Protein AF-A0A2V7VAS7-F1 (afdb_monomer_lite)

pLDDT: mean 87.84, std 12.71, range [47.12, 97.5]

Sequence (181 aa):
AVPYATGVLYETREDINCNPGDSTLPNCADGAKGFGVRIADAMLTGAIEGPSPFSGPVTLDASSILNQRSWMGPAHGKLTLEDGVRATFSGHLNLSPAILANQPLAPISGTWRGTRGTLQAGGEFEGVFLIPFQLQGHPELGWFYLELADGQPTGGVTPLLPSEFSASGLPLVKLVVTFFN

Radius of gyration: 17.06 Å; chains: 1; bounding box: 41×33×53 Å

Structure (mmCIF, N/CA/C/O backbone):
data_AF-A0A2V7VAS7-F1
#
_entry.id   AF-A0A2V7VAS7-F1
#
loop_
_atom_site.group_PDB
_atom_site.id
_atom_site.type_symbol
_atom_site.label_atom_id
_atom_site.label_alt_id
_atom_site.label_comp_id
_atom_site.label_asym_id
_atom_site.label_entity_id
_atom_site.label_seq_id
_atom_site.pdbx_PDB_ins_code
_atom_site.Cartn_x
_atom_site.Cartn_y
_atom_site.Cartn_z
_atom_site.occupancy
_atom_site.B_iso_or_equiv
_atom_site.auth_seq_id
_atom_site.auth_comp_id
_atom_site.auth_asym_id
_atom_site.auth_atom_id
_atom_site.pdbx_PDB_model_num
ATOM 1 N N . ALA A 1 1 ? -0.367 16.077 12.981 1.00 76.94 1 ALA A N 1
ATOM 2 C CA . ALA A 1 1 ? -1.263 15.104 13.634 1.00 76.94 1 ALA A CA 1
ATOM 3 C C . ALA A 1 1 ? -0.436 14.177 14.534 1.00 76.94 1 ALA A C 1
ATOM 5 O O . ALA A 1 1 ? 0.782 14.159 14.376 1.00 76.94 1 ALA A O 1
ATOM 6 N N . VAL A 1 2 ? -1.037 13.474 15.503 1.00 87.75 2 VAL A N 1
ATOM 7 C CA . VAL A 1 2 ? -0.304 12.546 16.397 1.00 87.75 2 VAL A CA 1
ATOM 8 C C . VAL A 1 2 ? -0.411 11.123 15.832 1.00 87.75 2 VAL A C 1
ATOM 10 O O . VAL A 1 2 ? -1.536 10.702 15.552 1.00 87.75 2 VAL A O 1
ATOM 13 N N . PRO A 1 3 ? 0.703 10.382 15.643 1.00 92.50 3 PRO A N 1
ATOM 14 C CA . PRO A 1 3 ? 0.644 8.999 15.173 1.00 92.50 3 PRO A CA 1
ATOM 15 C C . PRO A 1 3 ? -0.214 8.132 16.100 1.00 92.50 3 PRO A C 1
ATOM 17 O O . PRO A 1 3 ? -0.013 8.118 17.315 1.00 92.50 3 PRO A O 1
ATOM 20 N N . TYR A 1 4 ? -1.177 7.423 15.519 1.00 94.25 4 TY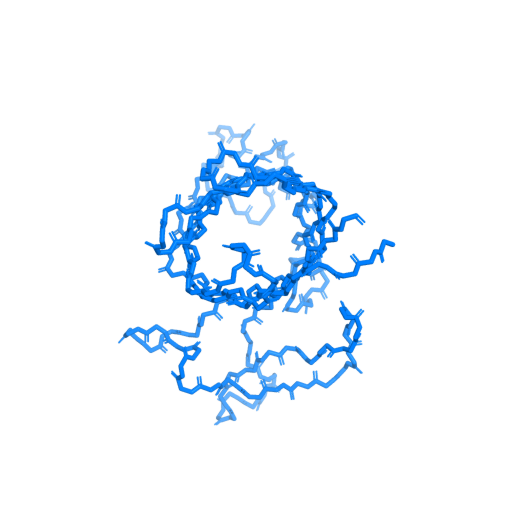R A N 1
ATOM 21 C CA . TYR A 1 4 ? -2.076 6.502 16.209 1.00 94.25 4 TYR A CA 1
ATOM 22 C C . TYR A 1 4 ? -1.649 5.047 16.017 1.00 94.25 4 TYR A C 1
ATOM 24 O O . TYR A 1 4 ? -1.595 4.295 16.985 1.00 94.25 4 TYR A O 1
ATOM 32 N N . ALA A 1 5 ? -1.343 4.655 14.781 1.00 95.31 5 ALA A N 1
ATOM 33 C CA . ALA A 1 5 ? -0.900 3.308 14.445 1.00 95.31 5 ALA A CA 1
ATOM 34 C C . ALA A 1 5 ? -0.065 3.326 13.163 1.00 95.31 5 ALA A C 1
ATOM 36 O O . ALA A 1 5 ? -0.230 4.218 12.330 1.00 95.31 5 ALA A O 1
ATOM 37 N N . THR A 1 6 ? 0.786 2.329 12.973 1.00 95.94 6 THR A N 1
ATOM 38 C CA . THR A 1 6 ? 1.530 2.106 11.729 1.00 95.94 6 THR A CA 1
ATOM 39 C C . THR A 1 6 ? 1.181 0.741 11.159 1.00 95.94 6 THR A C 1
ATOM 41 O O . THR A 1 6 ? 0.790 -0.164 11.886 1.00 95.94 6 THR A O 1
ATOM 44 N N . GLY A 1 7 ? 1.272 0.580 9.847 1.00 96.12 7 GLY A N 1
ATOM 45 C CA . GLY A 1 7 ? 0.984 -0.673 9.171 1.00 96.12 7 GLY A CA 1
ATOM 46 C C . GLY A 1 7 ? 2.021 -0.980 8.111 1.00 96.12 7 GLY A C 1
ATOM 47 O O . GLY A 1 7 ? 2.471 -0.086 7.392 1.00 96.12 7 GLY A O 1
ATOM 48 N N . VAL A 1 8 ? 2.359 -2.261 8.000 1.00 97.06 8 VAL A N 1
ATOM 49 C CA . VAL A 1 8 ? 3.115 -2.805 6.874 1.00 97.06 8 VAL A CA 1
ATOM 50 C C . VAL A 1 8 ? 2.266 -3.891 6.240 1.00 97.06 8 VAL A C 1
ATOM 52 O O . VAL A 1 8 ? 1.925 -4.879 6.892 1.00 97.06 8 VAL A O 1
ATOM 55 N N . LEU A 1 9 ? 1.897 -3.683 4.980 1.00 97.19 9 LEU A N 1
ATOM 56 C CA . LEU A 1 9 ? 1.054 -4.587 4.211 1.00 97.19 9 LEU A CA 1
ATOM 57 C C . LEU A 1 9 ? 1.714 -4.909 2.875 1.00 97.19 9 LEU A C 1
ATOM 59 O O . LEU A 1 9 ? 2.406 -4.073 2.305 1.00 97.19 9 LEU A O 1
ATOM 63 N N . TYR A 1 10 ? 1.463 -6.104 2.360 1.00 97.50 10 TYR A N 1
ATOM 64 C CA . TYR A 1 10 ? 1.960 -6.561 1.071 1.00 97.50 10 TYR A CA 1
ATOM 65 C C . TYR A 1 10 ? 0.798 -6.827 0.137 1.00 97.50 10 TYR A C 1
ATOM 67 O O . TYR A 1 10 ? -0.180 -7.462 0.535 1.00 97.50 10 TYR A O 1
ATOM 75 N N . GLU A 1 11 ? 0.907 -6.355 -1.095 1.00 94.81 11 GLU A N 1
ATOM 76 C CA . GLU A 1 11 ? -0.050 -6.658 -2.149 1.00 94.81 11 GLU A CA 1
ATOM 77 C C . GLU A 1 11 ? 0.055 -8.132 -2.540 1.00 94.81 11 GLU A C 1
ATOM 79 O O . GLU A 1 11 ? 1.106 -8.605 -2.956 1.00 94.81 11 GLU A O 1
ATOM 84 N N . THR A 1 12 ? -1.037 -8.872 -2.370 1.00 91.81 12 THR A N 1
ATOM 85 C CA . THR A 1 12 ? -1.103 -10.323 -2.627 1.00 91.81 12 THR A CA 1
ATOM 86 C C . THR A 1 12 ? -1.913 -10.669 -3.868 1.00 91.81 12 THR A C 1
ATOM 88 O O . THR A 1 12 ? -1.801 -11.776 -4.397 1.00 91.81 12 THR A O 1
ATOM 91 N N . ARG A 1 13 ? -2.729 -9.723 -4.333 1.00 89.25 13 ARG A N 1
ATOM 92 C CA . ARG A 1 13 ? -3.513 -9.806 -5.559 1.00 89.25 13 ARG A CA 1
ATOM 93 C C . ARG A 1 13 ? -3.771 -8.398 -6.066 1.00 89.25 13 ARG A C 1
ATOM 95 O O . ARG A 1 13 ? -4.144 -7.535 -5.275 1.00 89.25 13 ARG A O 1
ATOM 102 N N . GLU A 1 14 ? -3.677 -8.232 -7.375 1.00 85.62 14 GLU A N 1
ATOM 103 C CA . GLU A 1 14 ? -4.095 -7.033 -8.087 1.00 85.62 14 GLU A CA 1
ATOM 104 C C . GLU A 1 14 ? -4.840 -7.446 -9.357 1.00 85.62 14 GLU A C 1
ATOM 106 O O . GLU A 1 14 ? -4.381 -8.307 -10.108 1.00 85.62 14 GLU A O 1
ATOM 111 N N . ASP A 1 15 ? -5.994 -6.828 -9.583 1.00 84.69 15 ASP A N 1
ATOM 112 C CA . ASP A 1 15 ? -6.747 -6.915 -10.824 1.00 84.69 15 ASP A CA 1
ATOM 113 C C . ASP A 1 15 ? -6.849 -5.513 -11.430 1.00 84.69 15 ASP A C 1
ATOM 115 O O . ASP A 1 15 ? -7.446 -4.603 -10.850 1.00 84.69 15 ASP A O 1
ATOM 119 N N . ILE A 1 16 ? -6.274 -5.333 -12.621 1.00 80.88 16 ILE A N 1
ATOM 120 C CA . ILE A 1 16 ? -6.296 -4.053 -13.332 1.00 80.88 16 ILE A CA 1
ATOM 121 C C . ILE A 1 16 ? -7.310 -4.11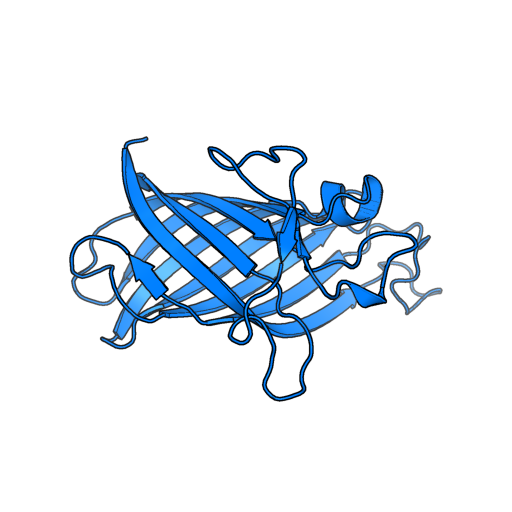5 -14.467 1.00 80.88 16 ILE A C 1
ATOM 123 O O . ILE A 1 16 ? -7.138 -4.833 -15.454 1.00 80.88 16 ILE A O 1
ATOM 127 N N . ASN A 1 17 ? -8.328 -3.269 -14.366 1.00 77.62 17 ASN A N 1
ATOM 128 C CA . ASN A 1 17 ? -9.275 -2.994 -15.429 1.00 77.62 17 ASN A CA 1
ATOM 129 C C . ASN A 1 17 ? -8.939 -1.679 -16.128 1.00 77.62 17 ASN A C 1
ATOM 131 O O . ASN A 1 17 ? -8.729 -0.625 -15.524 1.00 77.62 17 ASN A O 1
ATOM 135 N N . CYS A 1 18 ? -8.916 -1.744 -17.449 1.00 71.25 18 CYS A N 1
ATOM 136 C CA . CYS A 1 18 ? -8.390 -0.697 -18.298 1.00 71.25 18 CYS A CA 1
ATOM 137 C C . CYS A 1 18 ? -9.489 -0.121 -19.183 1.00 71.25 18 CYS A C 1
ATOM 139 O O . CYS A 1 18 ? -10.014 -0.817 -20.044 1.00 71.25 18 CYS A O 1
ATOM 141 N N . ASN A 1 19 ? -9.811 1.161 -18.995 1.00 72.50 19 ASN A N 1
ATOM 142 C CA . ASN A 1 19 ? -10.788 1.872 -19.814 1.00 72.50 19 ASN A CA 1
ATOM 143 C C . ASN A 1 19 ? -10.067 2.983 -20.590 1.00 72.50 19 ASN A C 1
ATOM 145 O O . ASN A 1 19 ? -9.919 4.089 -20.068 1.00 72.50 19 ASN A O 1
ATOM 149 N N . PRO A 1 20 ? -9.585 2.714 -21.817 1.00 58.25 20 PRO A N 1
ATOM 150 C CA . PRO A 1 20 ? -8.698 3.620 -22.556 1.00 58.25 20 PRO A CA 1
ATOM 151 C C . PRO A 1 20 ? -9.360 4.941 -22.983 1.00 58.25 20 PRO A C 1
ATOM 153 O O . PRO A 1 20 ? -8.667 5.878 -23.369 1.00 58.25 20 PRO A O 1
ATOM 156 N N . GLY A 1 21 ? -10.694 5.044 -22.923 1.00 54.31 21 GLY A N 1
ATOM 157 C CA . GLY A 1 21 ? -11.435 6.245 -23.339 1.00 54.31 21 GLY A CA 1
ATOM 158 C C . GLY A 1 21 ? -11.359 6.542 -24.844 1.00 54.31 21 GLY A C 1
ATOM 159 O O . GLY A 1 21 ? -11.936 7.526 -25.297 1.00 54.31 21 GLY A O 1
ATOM 160 N N . ASP A 1 22 ? -10.678 5.687 -25.609 1.00 55.50 22 ASP A N 1
ATOM 161 C CA . ASP A 1 22 ? -10.548 5.709 -27.060 1.00 55.50 22 ASP A CA 1
ATOM 162 C C . ASP A 1 22 ? -10.901 4.314 -27.592 1.00 55.50 22 ASP A C 1
ATOM 164 O O . ASP A 1 22 ? -10.250 3.319 -27.270 1.00 55.50 22 ASP A O 1
ATOM 168 N N . SER A 1 23 ? -11.962 4.231 -28.396 1.00 53.88 23 SER A N 1
ATOM 169 C CA . SER A 1 23 ? -12.469 2.973 -28.957 1.00 53.88 23 SER A CA 1
ATOM 170 C C . SER A 1 23 ? -11.534 2.333 -29.986 1.00 53.88 23 SER A C 1
ATOM 172 O O . SER A 1 23 ? -11.795 1.215 -30.424 1.00 53.88 23 SER A O 1
ATOM 174 N N . THR A 1 24 ? -10.483 3.035 -30.417 1.00 54.84 24 THR A N 1
ATOM 175 C CA . THR A 1 24 ? -9.552 2.559 -31.451 1.00 54.84 24 THR A CA 1
ATOM 176 C C . THR A 1 24 ? -8.304 1.878 -30.887 1.00 54.84 24 THR A C 1
ATOM 178 O O . THR A 1 24 ? -7.643 1.130 -31.607 1.00 54.84 24 THR A O 1
ATOM 181 N N . LEU A 1 25 ? -8.009 2.072 -29.596 1.00 53.75 25 LEU A N 1
ATOM 182 C CA . LEU A 1 25 ? -6.883 1.457 -28.890 1.00 53.75 25 LEU A CA 1
ATOM 183 C C . LEU A 1 25 ? -7.390 0.812 -27.588 1.00 53.75 25 LEU A C 1
ATOM 185 O O . LEU A 1 25 ? -7.366 1.447 -26.537 1.00 53.75 25 LEU A O 1
ATOM 189 N N . PRO A 1 26 ? -7.862 -0.449 -27.638 1.00 48.12 26 PRO A N 1
ATOM 190 C CA . PRO A 1 26 ? -8.499 -1.119 -26.499 1.00 48.12 26 PRO A CA 1
ATOM 191 C C . PRO A 1 26 ? -7.521 -1.488 -25.373 1.00 48.12 26 PRO A C 1
ATOM 193 O O . PRO A 1 26 ? -7.944 -1.806 -24.265 1.00 48.12 26 PRO A O 1
ATOM 196 N N . ASN A 1 27 ? -6.217 -1.423 -25.638 1.00 52.81 27 ASN A N 1
ATOM 197 C CA . ASN A 1 27 ? -5.186 -1.698 -24.650 1.00 52.81 27 ASN A CA 1
ATOM 198 C C . ASN A 1 27 ? -4.732 -0.370 -24.042 1.00 52.81 27 ASN A C 1
ATOM 200 O O . ASN A 1 27 ? -4.509 0.589 -24.780 1.00 52.81 27 ASN A O 1
ATOM 204 N N . CYS A 1 28 ? -4.526 -0.323 -22.722 1.00 53.28 28 CYS A N 1
ATOM 205 C CA . CYS A 1 28 ? -3.849 0.782 -22.032 1.00 53.28 28 CYS A CA 1
ATOM 206 C C . CYS A 1 28 ? -2.357 0.868 -22.410 1.00 53.28 28 CYS A C 1
ATOM 208 O O . CYS A 1 28 ? -1.490 0.871 -21.535 1.00 53.28 28 CYS A O 1
ATOM 210 N N . ALA A 1 29 ? -2.050 0.869 -23.703 1.00 51.88 29 ALA A N 1
ATOM 211 C CA . ALA A 1 29 ? -0.715 1.079 -24.212 1.00 51.88 29 ALA A CA 1
ATOM 212 C C . ALA A 1 29 ? -0.253 2.484 -23.819 1.00 51.88 29 ALA A C 1
ATOM 214 O O . ALA A 1 29 ? -1.025 3.449 -23.899 1.00 51.88 29 ALA A O 1
ATOM 215 N N . ASP A 1 30 ? 1.010 2.584 -23.413 1.00 47.44 30 ASP A N 1
ATOM 216 C CA . ASP A 1 30 ? 1.674 3.857 -23.167 1.00 47.44 30 ASP A CA 1
ATOM 217 C C . ASP A 1 30 ? 1.550 4.722 -24.431 1.00 47.44 30 ASP A C 1
ATOM 219 O O . ASP A 1 30 ? 2.122 4.414 -25.476 1.00 47.44 30 ASP A O 1
ATOM 223 N N . GLY A 1 31 ? 0.722 5.770 -24.367 1.00 47.12 31 GLY A N 1
ATOM 224 C CA . GLY A 1 31 ? 0.450 6.659 -25.503 1.00 47.12 31 GLY A CA 1
ATOM 225 C C . GLY A 1 31 ? -1.011 6.786 -25.945 1.00 47.12 31 GLY A C 1
ATOM 226 O O . GLY A 1 31 ? -1.272 7.538 -26.888 1.00 47.12 31 GLY A O 1
ATOM 227 N N . ALA A 1 32 ? -1.973 6.129 -25.284 1.00 48.12 32 ALA A N 1
ATOM 228 C CA . ALA A 1 32 ? -3.394 6.417 -25.498 1.00 48.12 32 ALA A CA 1
ATOM 229 C C . ALA A 1 32 ? -3.684 7.905 -25.201 1.00 48.12 32 ALA A C 1
ATOM 231 O O . ALA A 1 32 ? -3.467 8.395 -24.095 1.00 48.12 32 ALA A O 1
ATOM 232 N N . LYS A 1 33 ? -4.145 8.656 -26.210 1.00 49.09 33 LYS A N 1
ATOM 233 C CA . LYS A 1 33 ? -4.348 10.119 -26.131 1.00 49.09 33 LYS A CA 1
ATOM 234 C C . LYS A 1 33 ? -5.668 10.531 -25.455 1.00 49.09 33 LYS A C 1
ATOM 236 O O . LYS A 1 33 ? -5.986 11.719 -25.426 1.00 49.09 33 LYS A O 1
ATOM 241 N N . GLY A 1 34 ? -6.444 9.569 -24.954 1.00 53.62 34 GLY A N 1
ATOM 242 C CA . GLY A 1 34 ? -7.746 9.787 -24.321 1.00 53.62 34 GLY A CA 1
ATOM 243 C C . GLY A 1 34 ? -7.665 10.103 -22.823 1.00 53.62 34 GLY A C 1
ATOM 244 O O . GLY A 1 34 ? -6.639 9.909 -22.176 1.00 53.62 34 GLY A O 1
ATOM 245 N N . PHE A 1 35 ? -8.786 10.546 -22.243 1.00 56.78 35 PHE A N 1
ATOM 246 C CA . PHE A 1 35 ? -8.987 10.647 -20.786 1.00 56.78 35 PHE A CA 1
ATOM 247 C C . PHE A 1 35 ? -9.232 9.261 -20.163 1.00 56.78 35 PHE A C 1
ATOM 249 O O . PHE A 1 35 ? -10.196 9.061 -19.426 1.00 56.78 35 PHE A O 1
ATOM 256 N N . GLY A 1 36 ? -8.402 8.282 -20.519 1.00 63.88 36 GLY A N 1
ATOM 257 C CA . GLY A 1 36 ? -8.548 6.919 -20.040 1.00 63.88 36 GLY A CA 1
ATOM 258 C C . GLY A 1 36 ? -8.388 6.838 -18.524 1.00 63.88 36 GLY A C 1
ATOM 259 O O . GLY A 1 36 ? -7.649 7.616 -17.908 1.00 63.88 36 GLY A O 1
ATOM 260 N N . VAL A 1 37 ? -9.076 5.871 -17.926 1.00 68.69 37 VAL A N 1
ATOM 261 C CA . VAL A 1 37 ? -8.941 5.534 -16.508 1.00 68.69 37 VAL A CA 1
ATOM 262 C C . VAL A 1 37 ? -8.412 4.116 -16.358 1.00 68.69 37 VAL A C 1
ATOM 264 O O . VAL A 1 37 ? -8.725 3.227 -17.154 1.00 68.69 37 VAL A O 1
ATOM 267 N N . ARG A 1 38 ? -7.573 3.909 -15.349 1.00 75.81 38 ARG A N 1
ATOM 268 C CA . ARG A 1 38 ? -7.177 2.581 -14.876 1.00 75.81 38 ARG A CA 1
ATOM 269 C C . ARG A 1 38 ? -7.842 2.348 -13.535 1.00 75.81 38 ARG A C 1
ATOM 271 O O . ARG A 1 38 ? -7.704 3.178 -12.646 1.00 75.81 38 ARG A O 1
ATOM 278 N N . ILE A 1 39 ? -8.586 1.260 -13.425 1.00 80.50 39 ILE A N 1
ATOM 279 C CA . ILE A 1 39 ? -9.204 0.829 -12.179 1.00 80.50 39 ILE A CA 1
ATOM 280 C C . ILE A 1 39 ? -8.367 -0.337 -11.673 1.00 80.50 39 ILE A C 1
ATOM 282 O O . ILE A 1 39 ? -8.249 -1.330 -12.384 1.00 80.50 39 I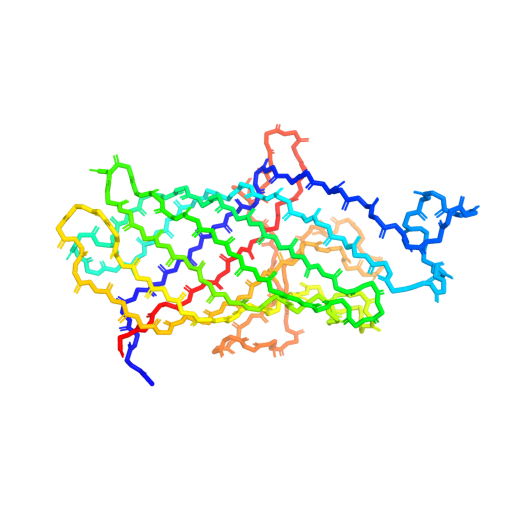LE A O 1
ATOM 286 N N . ALA A 1 40 ? -7.757 -0.193 -10.505 1.00 84.44 40 ALA A N 1
ATOM 287 C CA . ALA A 1 40 ? -6.972 -1.253 -9.885 1.00 84.44 40 ALA A CA 1
ATOM 288 C C . ALA A 1 40 ? -7.659 -1.679 -8.593 1.00 84.44 40 ALA A C 1
ATOM 290 O O . ALA A 1 40 ? -7.831 -0.852 -7.696 1.00 84.44 40 ALA A O 1
ATOM 291 N N . ASP A 1 41 ? -8.051 -2.947 -8.527 1.00 88.12 41 ASP A N 1
ATOM 292 C CA . ASP A 1 41 ? -8.560 -3.596 -7.327 1.00 88.12 41 ASP A CA 1
ATOM 293 C C . ASP A 1 41 ? -7.432 -4.435 -6.726 1.00 88.12 41 ASP A C 1
ATOM 295 O O . ASP A 1 41 ? -6.895 -5.319 -7.388 1.00 88.12 41 ASP A O 1
ATOM 299 N N . ALA A 1 42 ? -7.064 -4.165 -5.477 1.00 92.31 42 ALA A N 1
ATOM 300 C CA . ALA A 1 42 ? -5.942 -4.808 -4.810 1.00 92.31 42 ALA A CA 1
ATOM 301 C C . ALA A 1 42 ? -6.358 -5.409 -3.467 1.00 92.31 42 ALA A C 1
ATOM 303 O O . ALA A 1 42 ? -7.133 -4.821 -2.710 1.00 92.31 42 ALA A O 1
ATOM 304 N N . MET A 1 43 ? -5.795 -6.573 -3.152 1.00 95.88 43 MET A N 1
ATOM 305 C CA . MET A 1 43 ? -5.881 -7.187 -1.833 1.00 95.88 43 MET A CA 1
ATOM 306 C C . MET A 1 43 ? -4.501 -7.164 -1.190 1.00 95.88 43 MET A C 1
ATOM 308 O O . MET A 1 43 ? -3.555 -7.764 -1.709 1.00 95.88 43 MET A O 1
ATOM 312 N N . LEU A 1 44 ? -4.385 -6.504 -0.040 1.00 96.62 44 LEU A N 1
ATOM 313 C CA . LEU A 1 44 ? -3.158 -6.489 0.741 1.00 96.62 44 LEU A CA 1
ATOM 314 C C . LEU A 1 44 ? -3.344 -7.230 2.061 1.00 96.62 44 LEU A C 1
ATOM 316 O O . LEU A 1 44 ? -4.410 -7.188 2.675 1.00 96.62 44 LEU A O 1
ATOM 320 N N . THR A 1 45 ? -2.275 -7.855 2.533 1.00 96.75 45 THR A N 1
ATOM 321 C CA . THR A 1 45 ? -2.233 -8.517 3.840 1.00 96.75 45 THR A CA 1
ATOM 322 C C . THR A 1 45 ? -1.003 -8.083 4.610 1.00 96.75 45 THR A C 1
ATOM 324 O O . THR A 1 45 ? 0.059 -7.893 4.021 1.00 96.75 45 THR A O 1
ATOM 327 N N . GLY A 1 46 ? -1.113 -7.956 5.924 1.00 96.44 46 GLY A N 1
ATOM 328 C CA . GLY A 1 46 ? 0.023 -7.579 6.753 1.00 96.44 46 GLY A CA 1
ATOM 329 C C . GLY A 1 46 ? -0.360 -7.433 8.208 1.00 96.44 46 GLY A C 1
ATOM 330 O O . GLY A 1 46 ? -1.221 -8.163 8.696 1.00 96.44 46 GLY A O 1
ATOM 331 N N . ALA A 1 47 ? 0.254 -6.473 8.888 1.00 96.56 47 ALA A N 1
ATOM 332 C CA . ALA A 1 47 ? -0.046 -6.173 10.279 1.00 96.56 47 ALA A CA 1
ATOM 333 C C . ALA A 1 47 ? -0.086 -4.666 10.533 1.00 96.56 47 ALA A C 1
ATOM 335 O O . ALA A 1 47 ? 0.571 -3.883 9.842 1.00 96.56 47 ALA A O 1
ATOM 336 N N . ILE A 1 48 ? -0.864 -4.287 11.543 1.00 96.38 48 ILE A N 1
ATOM 337 C CA . ILE A 1 48 ? -0.884 -2.949 12.124 1.00 96.38 48 ILE A CA 1
ATOM 338 C C . ILE A 1 48 ? -0.325 -3.012 13.539 1.00 96.38 48 ILE A C 1
ATOM 340 O O . ILE A 1 48 ? -0.717 -3.864 14.333 1.00 96.38 48 ILE A O 1
ATOM 344 N N . GLU A 1 49 ? 0.542 -2.066 13.863 1.00 96.44 49 GLU A N 1
ATOM 345 C CA . GLU A 1 49 ? 1.043 -1.793 15.199 1.00 96.44 49 GLU A CA 1
ATOM 346 C C . GLU A 1 49 ? 0.366 -0.525 15.723 1.00 96.44 49 GLU A C 1
ATOM 348 O O . GLU A 1 49 ? 0.660 0.596 15.308 1.00 96.44 49 GLU A O 1
ATOM 353 N N . GLY A 1 50 ? -0.586 -0.706 16.632 1.00 93.38 50 GLY A N 1
ATOM 354 C CA . GLY A 1 50 ? -1.340 0.386 17.238 1.00 93.38 50 GLY A CA 1
ATOM 355 C C . GLY A 1 50 ? -1.874 0.027 18.624 1.00 93.38 50 GLY A C 1
ATOM 356 O O . GLY A 1 50 ? -1.588 -1.055 19.153 1.00 93.38 50 GLY A O 1
ATOM 357 N N . PRO A 1 51 ? -2.655 0.918 19.252 1.00 91.69 51 PRO A N 1
ATOM 358 C CA . PRO A 1 51 ? -3.370 0.604 20.478 1.00 91.69 51 PRO A C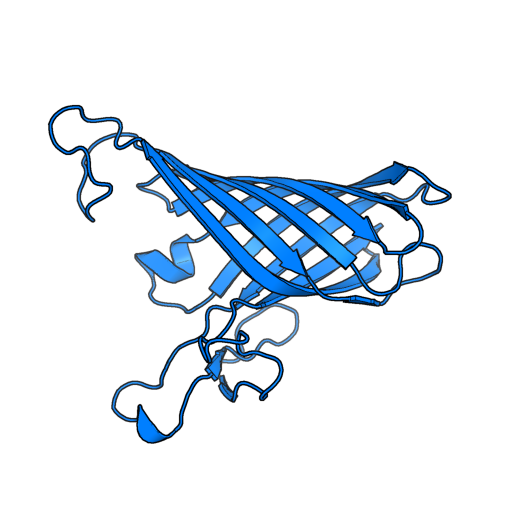A 1
ATOM 359 C C . PRO A 1 51 ? -4.533 -0.352 20.194 1.00 91.69 51 PRO A C 1
ATOM 361 O O . PRO A 1 51 ? -5.148 -0.317 19.129 1.00 91.69 51 PRO A O 1
ATOM 364 N N . SER A 1 52 ? -4.901 -1.171 21.181 1.00 87.12 52 SER A N 1
ATOM 365 C CA . SER A 1 52 ? -6.142 -1.950 21.108 1.00 87.12 52 SER A CA 1
ATOM 366 C C . SER A 1 52 ? -7.348 -1.009 20.921 1.00 87.12 52 SER A C 1
ATOM 368 O O . SER A 1 52 ? -7.415 0.026 21.590 1.00 87.12 52 SER A O 1
ATOM 370 N N . PRO A 1 53 ? -8.307 -1.331 20.034 1.00 87.81 53 PRO A N 1
ATOM 371 C CA . PRO A 1 53 ? -8.453 -2.583 19.282 1.00 87.81 53 PRO A CA 1
ATOM 372 C C . PRO A 1 53 ? -7.860 -2.541 17.855 1.00 87.81 53 PRO A C 1
ATOM 374 O O . PRO A 1 53 ? -8.152 -3.408 17.045 1.00 87.81 53 PRO A O 1
ATOM 377 N N . PHE A 1 54 ? -7.074 -1.522 17.504 1.00 90.50 54 PHE A N 1
ATOM 378 C CA . PHE A 1 54 ? -6.538 -1.309 16.156 1.00 90.50 54 PHE A CA 1
ATOM 379 C C . PHE A 1 54 ? -5.079 -1.771 16.049 1.00 90.50 54 PHE A C 1
ATOM 381 O O . PHE A 1 54 ? -4.171 -0.974 15.824 1.00 90.50 54 PHE A O 1
ATOM 388 N N . SER A 1 55 ? -4.853 -3.064 16.283 1.00 94.19 55 SER A N 1
ATOM 389 C CA . SER A 1 55 ? -3.522 -3.674 16.292 1.00 94.19 55 SER A CA 1
ATOM 390 C C . SER A 1 55 ? -3.610 -5.168 15.993 1.00 94.19 55 SER A C 1
ATOM 392 O O . SER A 1 55 ? -4.509 -5.837 16.502 1.00 94.19 55 SER A O 1
ATOM 394 N N . GLY A 1 56 ? -2.683 -5.691 15.196 1.00 94.88 56 GLY A N 1
ATOM 395 C CA . GLY A 1 56 ? -2.610 -7.100 14.815 1.00 94.88 56 GLY A CA 1
ATOM 396 C C . GLY A 1 56 ? -2.662 -7.343 13.302 1.00 94.88 56 GLY A C 1
ATOM 397 O O . GLY A 1 56 ? -2.584 -6.395 12.512 1.00 94.88 56 GLY A O 1
ATOM 398 N N . PRO A 1 57 ? -2.764 -8.618 12.886 1.00 96.38 57 PRO A N 1
ATOM 399 C CA . PRO A 1 57 ? -2.837 -8.990 11.481 1.00 96.38 57 PRO A CA 1
ATOM 400 C C . PRO A 1 57 ? -4.086 -8.425 10.803 1.00 96.38 57 PRO A C 1
ATOM 402 O O . PRO A 1 57 ? -5.161 -8.314 11.404 1.00 96.38 57 PRO A O 1
ATOM 405 N N . VAL A 1 58 ? -3.937 -8.059 9.533 1.00 95.62 58 VAL A N 1
ATOM 406 C CA . VAL A 1 58 ? -4.935 -7.288 8.802 1.00 95.62 58 VAL A CA 1
ATOM 407 C C . VAL A 1 58 ? -5.015 -7.688 7.335 1.00 95.62 58 VAL A C 1
ATOM 409 O O . VAL A 1 58 ? -4.019 -8.035 6.700 1.00 95.62 58 VAL A O 1
ATOM 412 N N . THR A 1 59 ? -6.222 -7.586 6.787 1.00 96.88 59 THR A N 1
ATOM 413 C CA . THR A 1 59 ? -6.495 -7.625 5.349 1.00 96.88 59 THR A CA 1
ATOM 414 C C . THR A 1 59 ? -7.064 -6.287 4.886 1.00 96.88 59 THR A C 1
ATOM 416 O O . THR A 1 59 ? -7.904 -5.691 5.568 1.00 96.88 59 THR A O 1
ATOM 419 N N . LEU A 1 60 ? -6.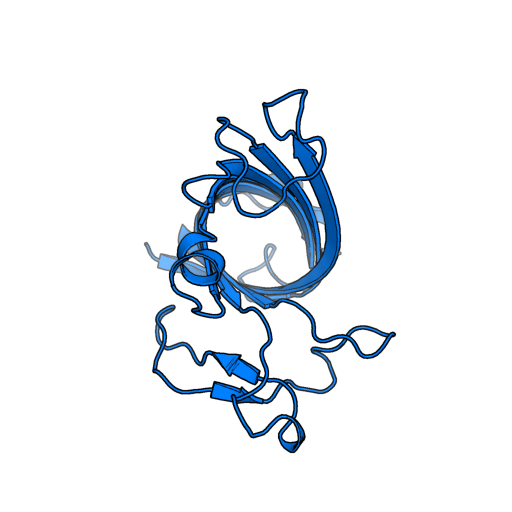615 -5.827 3.723 1.00 96.50 60 LEU A N 1
ATOM 420 C CA . LEU A 1 60 ? -7.029 -4.591 3.079 1.00 96.50 60 LEU A CA 1
ATOM 421 C C . LEU A 1 60 ? -7.571 -4.892 1.684 1.00 96.50 60 LEU A C 1
ATOM 423 O O . LEU A 1 60 ? -6.811 -5.280 0.804 1.00 96.50 60 LEU A O 1
ATOM 427 N N . ASP A 1 61 ? -8.861 -4.661 1.477 1.00 96.75 61 ASP A N 1
ATOM 428 C CA . ASP A 1 61 ? -9.448 -4.625 0.139 1.00 96.75 61 ASP A CA 1
ATOM 429 C C . ASP A 1 61 ? -9.445 -3.168 -0.329 1.00 96.75 61 ASP A C 1
ATOM 431 O O . ASP A 1 61 ? -10.115 -2.326 0.278 1.00 96.75 61 ASP A O 1
ATOM 435 N N . ALA A 1 62 ? -8.677 -2.858 -1.370 1.00 94.50 62 ALA A N 1
ATOM 436 C CA . ALA A 1 62 ? -8.489 -1.514 -1.899 1.00 94.50 62 ALA A CA 1
ATOM 437 C C . ALA A 1 62 ? -8.916 -1.432 -3.366 1.00 94.50 62 ALA A C 1
ATOM 439 O O . ALA A 1 62 ? -8.772 -2.385 -4.121 1.00 94.50 62 ALA A O 1
ATOM 440 N N . SER A 1 63 ? -9.409 -0.270 -3.775 1.00 93.00 63 SER A N 1
ATOM 441 C CA . SER A 1 63 ? -9.711 0.040 -5.166 1.00 93.00 63 SER A CA 1
ATOM 442 C C . SER A 1 63 ? -9.255 1.460 -5.473 1.00 93.00 63 SER A C 1
ATOM 444 O O . SER A 1 63 ? -9.431 2.365 -4.651 1.00 93.00 63 SER A O 1
ATOM 446 N N . SER A 1 64 ? -8.658 1.675 -6.639 1.00 91.62 64 SER A N 1
ATOM 447 C CA . SER A 1 64 ? -8.238 2.999 -7.096 1.00 91.62 64 SER A CA 1
ATOM 448 C C . SER A 1 64 ? -8.666 3.257 -8.531 1.00 91.62 64 SER A C 1
ATOM 450 O O . SER A 1 64 ? -8.749 2.335 -9.337 1.00 91.62 64 SER A O 1
ATOM 452 N N . ILE A 1 65 ? -8.945 4.521 -8.851 1.00 88.94 65 ILE A N 1
ATOM 453 C CA . ILE A 1 65 ? -9.270 4.963 -10.210 1.00 88.94 65 ILE A CA 1
ATOM 454 C C . ILE A 1 65 ? -8.253 6.017 -10.609 1.00 88.94 65 ILE A C 1
ATOM 456 O O . ILE A 1 65 ? -8.321 7.153 -10.157 1.00 88.94 65 ILE A O 1
ATOM 460 N N . LEU A 1 66 ? -7.318 5.655 -11.472 1.00 86.88 66 LEU A N 1
ATOM 461 C CA . LEU A 1 66 ? -6.185 6.484 -11.848 1.00 86.88 66 LEU A CA 1
ATOM 462 C C . LEU A 1 66 ? -6.409 7.115 -13.214 1.00 86.88 66 LEU A C 1
ATOM 464 O O . LEU A 1 66 ? -6.760 6.441 -14.185 1.00 86.88 66 LEU A O 1
ATOM 468 N N . ASN A 1 67 ? -6.151 8.414 -13.304 1.00 85.81 67 ASN A N 1
ATOM 469 C CA . ASN A 1 67 ? -6.081 9.108 -14.578 1.00 85.81 67 ASN A CA 1
ATOM 470 C C . ASN A 1 67 ? -4.828 8.654 -15.345 1.00 85.81 67 ASN A C 1
ATOM 472 O O . ASN A 1 67 ? -3.726 8.739 -14.815 1.00 85.81 67 ASN A O 1
ATOM 476 N N . GLN A 1 68 ? -4.966 8.218 -16.598 1.00 78.00 68 GLN A N 1
ATOM 477 C CA . GLN A 1 68 ? -3.840 7.672 -17.374 1.00 78.00 68 GLN A CA 1
ATOM 478 C C . GLN A 1 68 ? -2.786 8.706 -17.808 1.00 78.00 68 GLN A C 1
ATOM 480 O O . GLN A 1 68 ? -1.711 8.329 -18.266 1.00 78.00 68 GLN A O 1
ATOM 485 N N . ARG A 1 69 ? -3.065 10.009 -17.681 1.00 80.50 69 ARG A N 1
ATOM 486 C CA . ARG A 1 69 ? -2.100 11.071 -17.995 1.00 80.50 69 ARG A CA 1
ATOM 487 C C . ARG A 1 69 ? -1.285 11.473 -16.775 1.00 80.50 69 ARG A C 1
ATOM 489 O O . ARG A 1 69 ? -0.075 11.636 -16.884 1.00 80.50 69 ARG A O 1
ATOM 496 N N . SER A 1 70 ? -1.950 11.690 -15.641 1.00 85.62 70 SER A N 1
ATOM 497 C CA . SER A 1 70 ? -1.276 12.103 -14.406 1.00 85.62 70 SER A CA 1
ATOM 498 C C . SER A 1 70 ? -0.844 10.933 -13.534 1.00 85.62 70 SER A C 1
ATOM 500 O O . SER A 1 70 ? -0.009 11.137 -12.666 1.00 85.62 70 SER A O 1
ATOM 502 N N . TRP A 1 71 ? -1.389 9.732 -13.744 1.00 87.81 71 TRP A N 1
ATOM 503 C CA . TRP A 1 71 ? -1.183 8.553 -12.894 1.00 87.81 71 TRP A CA 1
ATOM 504 C C . TRP A 1 71 ? -1.563 8.798 -11.436 1.00 87.81 71 TRP A C 1
ATOM 506 O O . TRP A 1 71 ? -0.944 8.299 -10.504 1.00 87.81 71 TRP A O 1
ATOM 516 N N . MET A 1 72 ? -2.607 9.597 -11.252 1.00 92.19 72 MET A N 1
ATOM 517 C CA . MET A 1 72 ? -3.113 10.026 -9.958 1.00 92.19 72 MET A CA 1
ATOM 518 C C . MET A 1 72 ? -4.621 9.840 -9.913 1.00 92.19 72 MET A C 1
ATOM 520 O O . MET A 1 72 ? -5.296 9.984 -10.941 1.00 92.19 72 MET A O 1
ATOM 524 N N . GLY A 1 73 ? -5.165 9.566 -8.733 1.00 92.62 73 GLY A N 1
ATOM 525 C CA . GLY A 1 73 ? -6.607 9.458 -8.588 1.00 92.62 73 GLY A CA 1
ATOM 526 C C . GLY A 1 73 ? -7.085 8.969 -7.227 1.00 92.62 73 GLY A C 1
ATOM 527 O O . GLY A 1 73 ? -6.275 8.664 -6.351 1.00 92.62 73 GLY A O 1
ATOM 528 N N . PRO A 1 74 ? -8.411 8.956 -7.014 1.00 95.56 74 PRO A N 1
ATOM 529 C CA . PRO A 1 74 ? -8.992 8.493 -5.766 1.00 95.56 74 PRO A CA 1
ATOM 530 C C . PRO A 1 74 ? -8.658 7.025 -5.499 1.00 95.56 74 PRO A C 1
ATOM 532 O O . PRO A 1 74 ? -8.625 6.199 -6.414 1.00 95.56 74 PRO A O 1
ATOM 535 N N . ALA A 1 75 ? -8.467 6.717 -4.221 1.00 95.56 75 ALA A N 1
ATOM 536 C CA . ALA A 1 75 ? -8.323 5.371 -3.700 1.00 95.56 75 ALA A CA 1
ATOM 537 C C . ALA A 1 75 ? -9.254 5.190 -2.500 1.00 95.56 75 ALA A C 1
ATOM 539 O O . ALA A 1 75 ? -9.373 6.069 -1.644 1.00 95.56 75 ALA A O 1
ATOM 540 N N . HIS A 1 76 ? -9.911 4.045 -2.426 1.00 95.50 76 HIS A N 1
ATOM 541 C CA . HIS A 1 76 ? -10.821 3.695 -1.349 1.00 95.50 76 HIS A CA 1
ATOM 542 C C . HIS A 1 76 ? -10.571 2.274 -0.904 1.00 95.50 76 HIS A C 1
ATOM 544 O O . HIS A 1 76 ? -10.045 1.457 -1.655 1.00 95.50 76 HIS A O 1
ATOM 550 N N . GLY A 1 77 ? -11.052 1.952 0.284 1.00 94.88 77 GLY A N 1
ATOM 551 C CA . GLY A 1 77 ? -11.223 0.560 0.615 1.00 94.88 77 GLY A CA 1
ATOM 552 C C . GLY A 1 77 ? -11.534 0.306 2.064 1.00 94.88 77 GLY A C 1
ATOM 553 O O . GLY A 1 77 ? -11.965 1.182 2.822 1.00 94.88 77 GLY A O 1
ATOM 554 N N . LYS A 1 78 ? -11.354 -0.956 2.422 1.00 96.44 78 LYS A N 1
ATOM 555 C CA . LYS A 1 78 ? -11.791 -1.513 3.679 1.00 96.44 78 LYS A CA 1
ATOM 556 C C . LYS A 1 78 ? -10.698 -2.366 4.291 1.00 96.44 78 LYS A C 1
ATOM 558 O O . LYS A 1 78 ? -10.208 -3.319 3.702 1.00 96.44 78 LYS A O 1
ATOM 563 N N . LEU A 1 79 ? -10.393 -2.026 5.526 1.00 94.94 79 LEU A N 1
ATOM 564 C CA . LEU A 1 79 ? -9.443 -2.697 6.377 1.00 94.94 79 LEU A CA 1
ATOM 565 C C . LEU A 1 79 ? -10.202 -3.575 7.373 1.00 94.94 79 LEU A C 1
ATOM 567 O O . LEU A 1 79 ? -11.159 -3.112 8.000 1.00 94.94 79 LEU A O 1
ATOM 571 N N . THR A 1 80 ? -9.798 -4.835 7.507 1.00 95.44 80 THR A N 1
ATOM 572 C CA . THR A 1 80 ? -10.383 -5.797 8.450 1.00 95.44 80 THR A CA 1
ATOM 573 C C . THR A 1 80 ? -9.275 -6.486 9.241 1.00 95.44 80 THR A C 1
ATOM 575 O O . THR A 1 80 ? -8.425 -7.143 8.643 1.00 95.44 80 THR A O 1
ATOM 578 N N . LEU A 1 81 ? -9.292 -6.341 10.567 1.00 92.31 81 LEU A N 1
ATOM 579 C CA . LEU A 1 81 ? -8.435 -7.105 11.476 1.00 92.31 81 LEU A CA 1
ATOM 580 C C . LEU A 1 81 ? -9.038 -8.495 11.732 1.00 92.31 81 LEU A C 1
ATOM 582 O O . LEU A 1 81 ? -10.250 -8.690 11.581 1.00 92.31 81 LEU A O 1
ATOM 586 N N . GLU A 1 82 ? -8.207 -9.462 12.129 1.00 85.81 82 GLU A N 1
ATOM 587 C CA . GLU A 1 82 ? -8.637 -10.849 12.397 1.00 85.81 82 GLU A CA 1
ATOM 588 C C . GLU A 1 82 ? -9.715 -10.966 13.486 1.00 85.81 82 GLU A C 1
ATOM 590 O O . GLU A 1 82 ? -10.578 -11.842 13.419 1.00 85.81 82 GLU A O 1
ATOM 595 N N . ASP A 1 83 ? -9.724 -10.052 14.456 1.00 84.19 83 ASP A N 1
ATOM 596 C CA . ASP A 1 83 ? -10.728 -9.979 15.525 1.00 84.19 83 ASP A CA 1
ATOM 597 C C . ASP A 1 83 ? -12.086 -9.403 15.061 1.00 84.19 83 ASP A C 1
ATOM 599 O O . ASP A 1 83 ? -13.047 -9.320 15.831 1.00 84.19 83 ASP A O 1
ATOM 603 N N . GLY A 1 84 ? -12.190 -9.023 13.784 1.00 86.12 84 GLY A N 1
ATOM 604 C CA . GLY A 1 84 ? -13.395 -8.493 13.158 1.00 86.12 84 GLY A CA 1
ATOM 605 C C . GLY A 1 84 ? -13.550 -6.973 13.245 1.00 86.12 84 GLY A C 1
ATOM 606 O O . GLY A 1 84 ? -14.559 -6.454 12.744 1.00 86.12 84 GLY A O 1
ATOM 607 N N . VAL A 1 85 ? -12.584 -6.253 13.828 1.00 90.75 85 VAL A N 1
ATOM 608 C CA . VAL A 1 85 ? -12.525 -4.785 13.785 1.00 90.75 85 VAL A CA 1
ATOM 609 C C . VAL A 1 85 ? -12.367 -4.319 12.340 1.00 90.75 85 VAL A C 1
ATOM 611 O O . VAL A 1 85 ? -11.648 -4.923 11.542 1.00 90.75 85 VAL A O 1
ATOM 614 N N . ARG A 1 86 ? -13.082 -3.247 11.973 1.00 93.38 86 ARG A N 1
ATOM 615 C CA . ARG A 1 86 ? -13.056 -2.713 10.604 1.00 93.38 86 ARG A CA 1
ATOM 616 C C . ARG A 1 86 ? -12.847 -1.216 10.571 1.00 93.38 86 ARG A C 1
ATOM 618 O O . ARG A 1 86 ? -13.477 -0.480 11.333 1.00 93.38 86 ARG A O 1
ATOM 625 N N . ALA A 1 87 ? -12.066 -0.780 9.594 1.00 93.81 87 ALA A N 1
ATOM 626 C CA . ALA A 1 87 ? -11.941 0.613 9.205 1.00 93.81 87 ALA A CA 1
ATOM 627 C C . ALA A 1 87 ? -12.157 0.766 7.696 1.00 93.81 87 ALA A C 1
ATOM 629 O O . ALA A 1 87 ? -11.932 -0.160 6.921 1.00 93.81 87 ALA A O 1
ATOM 630 N N . THR A 1 88 ? -12.621 1.933 7.272 1.00 95.38 88 THR A N 1
ATOM 631 C CA . THR A 1 88 ? -12.687 2.310 5.855 1.00 95.38 88 THR A CA 1
ATOM 632 C C . THR A 1 88 ? -11.739 3.459 5.599 1.00 95.38 88 THR A C 1
ATOM 634 O O . THR A 1 88 ? -11.626 4.342 6.451 1.00 95.38 88 THR A O 1
ATOM 637 N N . PHE A 1 89 ? -11.118 3.472 4.427 1.00 94.44 89 PHE A N 1
ATOM 638 C CA . PHE A 1 89 ? -10.241 4.546 3.985 1.00 94.44 89 PHE A CA 1
ATOM 639 C C . PHE A 1 89 ? -10.755 5.178 2.695 1.00 94.44 89 PHE A C 1
ATOM 641 O O . PHE A 1 89 ? -11.375 4.529 1.850 1.00 94.44 89 PHE A O 1
ATOM 648 N N . SER A 1 90 ? -10.494 6.472 2.570 1.00 96.50 90 SER A N 1
ATOM 649 C CA . SER A 1 90 ? -10.764 7.265 1.381 1.00 96.50 90 SER A CA 1
ATOM 650 C C . SER A 1 90 ? -9.633 8.259 1.212 1.00 96.50 90 SER A C 1
ATOM 652 O O . SER A 1 90 ? -9.365 9.050 2.116 1.00 96.50 90 SER A O 1
ATOM 654 N N . GLY A 1 91 ? -8.984 8.234 0.061 1.00 96.44 91 GLY A N 1
ATOM 655 C CA . GLY A 1 91 ? -7.768 8.986 -0.170 1.00 96.44 91 GLY A CA 1
ATOM 656 C C . GLY A 1 91 ? -7.441 9.160 -1.640 1.00 96.44 91 GLY A C 1
ATOM 657 O O . GLY A 1 91 ? -8.300 9.046 -2.516 1.00 96.44 91 GLY A O 1
ATOM 658 N N . HIS A 1 92 ? -6.177 9.459 -1.889 1.00 96.88 92 HIS A N 1
ATOM 659 C CA . HIS A 1 92 ? -5.625 9.717 -3.202 1.00 96.88 92 HIS A CA 1
ATOM 660 C C . HIS A 1 92 ? -4.313 8.954 -3.363 1.00 96.88 92 HIS A C 1
ATOM 662 O O . HIS A 1 92 ? -3.420 9.083 -2.528 1.00 96.88 92 HIS A O 1
ATOM 668 N N . LEU A 1 93 ? -4.207 8.165 -4.430 1.00 96.31 93 LEU A N 1
ATOM 669 C CA . LEU A 1 93 ? -3.003 7.437 -4.816 1.00 96.31 93 LEU A CA 1
ATOM 670 C C . LEU A 1 93 ? -2.283 8.205 -5.927 1.00 96.31 93 LEU A C 1
ATOM 672 O O . LEU A 1 93 ? -2.913 8.684 -6.873 1.00 96.31 93 LEU A O 1
ATOM 676 N N . ASN A 1 94 ? -0.960 8.300 -5.819 1.00 95.25 94 ASN A N 1
ATOM 677 C CA . ASN A 1 94 ? -0.107 8.954 -6.797 1.00 95.25 94 ASN A CA 1
ATOM 678 C C . ASN A 1 94 ? 0.976 7.994 -7.315 1.00 95.25 94 ASN A C 1
ATOM 680 O O . ASN A 1 94 ? 2.016 7.826 -6.687 1.00 95.25 94 ASN A O 1
ATOM 684 N N . LEU A 1 95 ? 0.761 7.411 -8.494 1.00 92.75 95 LEU A N 1
ATOM 685 C CA . LEU A 1 95 ? 1.745 6.587 -9.206 1.00 92.75 95 LEU A CA 1
ATOM 686 C C . LEU A 1 95 ? 2.659 7.398 -10.134 1.00 92.75 95 LEU A C 1
ATOM 688 O O . LEU A 1 95 ? 3.520 6.819 -10.795 1.00 92.75 95 LEU A O 1
ATOM 692 N N . SER A 1 96 ? 2.513 8.726 -10.209 1.00 91.38 96 SER A N 1
ATOM 693 C CA . SER A 1 96 ? 3.377 9.541 -11.074 1.00 91.38 96 SER A CA 1
ATOM 694 C C . SER A 1 96 ? 4.877 9.386 -10.782 1.00 91.38 96 SER A C 1
ATOM 696 O O . SER A 1 96 ? 5.630 9.362 -11.757 1.00 91.38 96 SER A O 1
ATOM 698 N N . PRO A 1 97 ? 5.352 9.199 -9.527 1.00 92.44 97 PRO A N 1
ATOM 699 C CA . PRO A 1 97 ? 6.773 8.953 -9.288 1.00 92.44 97 PRO A CA 1
ATOM 700 C C . PRO A 1 97 ? 7.248 7.649 -9.942 1.00 92.44 97 PRO A C 1
ATOM 702 O O . PRO A 1 97 ? 8.254 7.663 -10.649 1.00 92.44 97 PRO A O 1
ATOM 705 N N . ALA A 1 98 ? 6.481 6.564 -9.801 1.00 91.00 98 ALA A N 1
ATOM 706 C CA . ALA A 1 98 ? 6.758 5.273 -10.431 1.00 91.00 98 ALA A CA 1
ATOM 707 C C . ALA A 1 98 ? 6.755 5.340 -11.954 1.00 91.00 98 ALA A C 1
ATOM 709 O O . ALA A 1 98 ? 7.713 4.909 -12.591 1.00 91.00 98 ALA A O 1
ATOM 710 N N . ILE A 1 99 ? 5.704 5.909 -12.541 1.00 86.75 99 ILE A N 1
ATOM 711 C CA . ILE A 1 99 ? 5.484 5.804 -13.985 1.00 86.75 99 ILE A CA 1
ATOM 712 C C . ILE A 1 99 ? 6.207 6.898 -14.772 1.00 86.75 99 ILE A C 1
ATOM 714 O O . ILE A 1 99 ? 6.766 6.630 -15.832 1.00 86.75 99 ILE A O 1
ATOM 718 N N . LEU A 1 100 ? 6.200 8.141 -14.282 1.00 86.50 100 LEU A N 1
ATOM 719 C CA . LEU A 1 100 ? 6.723 9.289 -15.031 1.00 86.50 100 LEU A CA 1
ATOM 720 C C . LEU A 1 100 ? 8.158 9.652 -14.643 1.00 86.50 100 LEU A C 1
ATOM 722 O O . LEU A 1 100 ? 8.891 10.183 -15.475 1.00 86.50 100 LEU A O 1
ATOM 726 N N . ALA A 1 101 ? 8.556 9.390 -13.396 1.00 87.12 101 ALA A N 1
ATOM 727 C CA . ALA A 1 101 ? 9.880 9.740 -12.878 1.00 87.12 101 ALA A CA 1
ATOM 728 C C . ALA A 1 101 ? 10.793 8.525 -12.633 1.00 87.12 101 ALA A C 1
ATOM 730 O O . ALA A 1 101 ? 11.934 8.711 -12.212 1.00 87.12 101 ALA A O 1
ATOM 731 N N . ASN A 1 102 ? 10.312 7.305 -12.905 1.00 86.81 102 ASN A N 1
ATOM 732 C CA . ASN A 1 102 ? 11.038 6.050 -12.694 1.00 86.81 102 ASN A CA 1
ATOM 733 C C . ASN A 1 102 ? 11.570 5.887 -11.253 1.00 86.81 102 ASN A C 1
ATOM 735 O O . ASN A 1 102 ? 12.658 5.355 -11.029 1.00 86.81 102 ASN A O 1
ATOM 739 N N . GLN A 1 103 ? 10.817 6.388 -10.272 1.00 90.75 103 GLN A N 1
ATOM 740 C CA . GLN A 1 103 ? 11.093 6.217 -8.847 1.00 90.75 103 GLN A CA 1
ATOM 741 C C . GLN A 1 103 ? 10.205 5.097 -8.309 1.00 90.75 103 GLN A C 1
ATOM 743 O O . GLN A 1 103 ? 8.992 5.242 -8.389 1.00 90.75 103 GLN A O 1
ATOM 748 N N . PRO A 1 104 ? 10.744 4.009 -7.739 1.00 94.38 104 PRO A N 1
ATOM 749 C CA . PRO A 1 104 ? 9.986 2.792 -7.432 1.00 94.38 104 PRO A CA 1
ATOM 750 C C . PRO A 1 104 ? 9.118 2.930 -6.163 1.00 94.38 104 PRO A C 1
ATOM 752 O O . PRO A 1 104 ? 9.229 2.161 -5.209 1.00 94.38 104 PRO A O 1
ATOM 755 N N . LEU A 1 105 ? 8.258 3.947 -6.135 1.00 95.00 105 LEU A N 1
ATOM 756 C CA . LEU A 1 105 ? 7.353 4.262 -5.043 1.00 95.00 105 LEU A CA 1
ATOM 757 C C . LEU A 1 105 ? 6.062 4.923 -5.541 1.00 95.00 105 LEU A C 1
ATOM 759 O O . LEU A 1 105 ? 6.033 5.546 -6.605 1.00 95.00 105 LEU A O 1
ATOM 763 N N . ALA A 1 106 ? 5.011 4.848 -4.728 1.00 95.31 106 ALA A N 1
ATOM 764 C CA . ALA A 1 106 ? 3.745 5.534 -4.961 1.00 95.31 106 ALA A CA 1
ATOM 765 C C . ALA A 1 106 ? 3.141 6.038 -3.640 1.00 95.31 106 ALA A C 1
ATOM 767 O O . ALA A 1 106 ? 2.706 5.224 -2.820 1.00 95.31 106 ALA A O 1
ATOM 768 N N . PRO A 1 107 ? 3.104 7.359 -3.388 1.00 95.88 107 PRO A N 1
ATOM 769 C CA . PRO A 1 107 ? 2.500 7.900 -2.181 1.00 95.88 107 PRO A CA 1
ATOM 770 C C . PRO A 1 107 ? 0.979 7.735 -2.195 1.00 95.88 107 PRO A C 1
ATOM 772 O O . PRO A 1 107 ? 0.332 7.871 -3.238 1.00 95.88 107 PRO A O 1
ATOM 775 N N . ILE A 1 108 ? 0.409 7.508 -1.016 1.00 96.62 108 ILE A N 1
ATOM 776 C CA . ILE A 1 108 ? -1.031 7.495 -0.776 1.00 96.62 108 ILE A CA 1
ATOM 777 C C . ILE A 1 108 ? -1.340 8.283 0.496 1.00 96.62 108 ILE A C 1
ATOM 779 O O . ILE A 1 108 ? -0.644 8.166 1.500 1.00 96.62 108 ILE A O 1
ATOM 783 N N . SER A 1 109 ? -2.394 9.084 0.480 1.00 97.12 109 SER A N 1
ATOM 784 C CA . SER A 1 109 ? -2.852 9.790 1.678 1.00 97.12 109 SER A CA 1
ATOM 785 C C . SER A 1 109 ? -4.357 9.964 1.669 1.00 97.12 109 SER A C 1
ATOM 787 O O . SER A 1 109 ? -5.002 9.875 0.621 1.00 97.12 109 SER A O 1
ATOM 789 N N . GLY A 1 110 ? -4.942 10.194 2.837 1.00 97.38 110 GLY A N 1
ATOM 790 C CA . GLY A 1 110 ? -6.375 10.397 2.937 1.00 97.38 110 GLY A CA 1
ATOM 791 C C . GLY A 1 110 ? -6.886 10.369 4.360 1.00 97.38 110 GLY A C 1
ATOM 792 O O . GLY A 1 110 ? -6.196 10.742 5.301 1.00 97.38 110 GLY A O 1
ATOM 793 N N . THR A 1 111 ? -8.123 9.912 4.500 1.00 97.44 111 THR A N 1
ATOM 794 C CA . THR A 1 111 ? -8.806 9.772 5.782 1.00 97.44 111 THR A CA 1
ATOM 795 C C . THR A 1 111 ? -9.205 8.331 6.027 1.00 97.44 111 THR A C 1
ATOM 797 O O . THR A 1 111 ? -9.499 7.577 5.094 1.00 97.44 111 THR A O 1
ATOM 800 N N . TRP A 1 112 ? -9.228 7.951 7.297 1.00 95.94 112 TRP A N 1
ATOM 801 C CA . TRP A 1 112 ? -9.666 6.642 7.747 1.00 95.94 112 TRP A CA 1
ATOM 802 C C . TRP A 1 112 ? -10.672 6.786 8.885 1.00 95.94 112 TRP A C 1
ATOM 804 O O . TRP A 1 112 ? -10.677 7.767 9.631 1.00 95.94 112 TRP A O 1
ATOM 814 N N . ARG A 1 113 ? -11.556 5.798 9.019 1.00 95.25 113 ARG A N 1
ATOM 815 C CA . ARG A 1 113 ? -12.556 5.776 10.086 1.00 95.25 113 ARG A CA 1
ATOM 816 C C . ARG A 1 113 ? -12.886 4.352 10.495 1.00 95.25 113 ARG A C 1
ATOM 818 O O . ARG A 1 113 ? -13.167 3.517 9.635 1.00 95.25 113 ARG A O 1
ATOM 825 N N . GLY A 1 114 ? -12.917 4.092 11.798 1.00 92.69 114 GLY A N 1
ATOM 826 C CA . GLY A 1 114 ? -13.487 2.876 12.369 1.00 92.69 114 GLY A CA 1
ATOM 827 C C . GLY A 1 114 ? -14.980 2.770 12.058 1.00 92.69 114 GLY A C 1
ATOM 828 O O . GLY A 1 114 ? -15.741 3.716 12.261 1.00 92.69 114 GLY A O 1
ATOM 829 N N . THR A 1 115 ? -15.409 1.627 11.528 1.00 86.75 115 THR A N 1
ATOM 830 C CA . THR A 1 115 ? -16.794 1.413 11.064 1.00 86.75 115 THR A CA 1
ATOM 831 C C . THR A 1 115 ? -17.485 0.226 11.722 1.00 86.75 115 THR A C 1
ATOM 833 O O . THR A 1 115 ? -18.704 0.090 11.606 1.00 86.75 115 THR A O 1
ATOM 836 N N . ARG A 1 116 ? -16.746 -0.649 12.415 1.00 80.69 116 ARG A N 1
ATOM 837 C CA . ARG A 1 116 ? -17.318 -1.798 13.127 1.00 80.69 116 ARG A CA 1
ATOM 838 C C . ARG A 1 116 ? -16.409 -2.268 14.261 1.00 80.69 116 ARG A C 1
ATOM 840 O O . ARG A 1 116 ? -15.189 -2.188 14.152 1.00 80.69 116 ARG A O 1
ATOM 847 N N . GLY A 1 117 ? -17.028 -2.833 15.297 1.00 74.31 117 GLY A N 1
ATOM 848 C CA . GLY A 1 117 ? -16.354 -3.316 16.500 1.00 74.31 117 GLY A CA 1
ATOM 849 C C . GLY A 1 117 ? -16.315 -2.235 17.576 1.00 74.31 117 GLY A C 1
ATOM 850 O O . GLY A 1 117 ? -17.187 -1.368 17.628 1.00 74.31 117 GLY A O 1
ATOM 851 N N . THR A 1 118 ? -15.298 -2.285 18.428 1.00 76.31 118 THR A N 1
ATOM 852 C CA . THR A 1 118 ? -15.052 -1.300 19.494 1.00 76.31 118 THR A CA 1
ATOM 853 C C . THR A 1 118 ? -14.255 -0.081 19.017 1.00 76.31 118 THR A C 1
ATOM 855 O O . THR A 1 118 ? -14.034 0.851 19.787 1.00 76.31 118 THR A O 1
ATOM 858 N N . LEU A 1 119 ? -13.844 -0.050 17.745 1.00 82.56 119 LEU A N 1
ATOM 859 C CA . LEU A 1 119 ? -13.048 1.029 17.173 1.00 82.56 119 LEU A CA 1
ATOM 860 C C . LEU A 1 119 ? -13.902 2.271 16.882 1.00 82.56 119 LEU A C 1
ATOM 862 O O . LEU A 1 119 ? -14.620 2.327 15.885 1.00 82.56 119 LEU A O 1
ATOM 866 N N . GLN A 1 120 ? -13.783 3.278 17.746 1.00 83.69 120 GLN A N 1
ATOM 867 C CA . GLN A 1 120 ? -14.388 4.610 17.602 1.00 83.69 120 GLN A CA 1
ATOM 868 C C . GLN A 1 120 ? -13.308 5.673 17.343 1.00 83.69 120 GLN A C 1
ATOM 870 O O . GLN A 1 120 ? -13.300 6.730 17.967 1.00 83.69 120 GLN A O 1
ATOM 875 N N . ALA A 1 121 ? -12.358 5.361 16.461 1.00 88.31 121 ALA A N 1
ATOM 876 C CA . ALA A 1 121 ? -11.259 6.244 16.082 1.00 88.31 121 ALA A CA 1
ATOM 877 C C . ALA A 1 121 ? -11.291 6.538 14.577 1.00 88.31 121 ALA A C 1
ATOM 879 O O . ALA A 1 121 ? -11.962 5.847 13.800 1.00 88.31 121 ALA A O 1
ATOM 880 N N . GLY A 1 122 ? -10.591 7.587 14.176 1.00 92.62 122 GLY A N 1
ATOM 881 C CA . GLY A 1 122 ? -10.480 8.015 12.794 1.00 92.62 122 GLY A CA 1
ATOM 882 C C . GLY A 1 122 ? -9.709 9.319 12.706 1.00 92.62 122 GLY A C 1
ATOM 883 O O . GLY A 1 122 ? -9.578 10.037 13.694 1.00 92.62 122 GLY A O 1
ATOM 884 N N . GLY A 1 123 ? -9.238 9.620 11.508 1.00 95.62 123 GLY A N 1
ATOM 885 C CA . GLY A 1 123 ? -8.419 10.791 11.246 1.00 95.62 123 GLY A CA 1
ATOM 886 C C . GLY A 1 123 ? -7.789 10.693 9.869 1.00 95.62 123 GLY A C 1
ATOM 887 O O . GLY A 1 123 ? -8.389 10.146 8.939 1.00 95.62 123 GLY A O 1
ATOM 888 N N . GLU A 1 124 ? -6.581 11.219 9.740 1.00 97.25 124 GLU A N 1
ATOM 889 C CA . GLU A 1 124 ? -5.810 11.189 8.498 1.00 97.25 124 GLU A CA 1
ATOM 890 C C . GLU A 1 124 ? -4.905 9.957 8.443 1.00 97.25 124 GLU A C 1
ATOM 892 O O . GLU A 1 124 ? -4.582 9.354 9.466 1.00 97.25 124 GLU A O 1
ATOM 897 N N . PHE A 1 125 ? -4.501 9.556 7.244 1.00 96.50 125 PHE A N 1
ATOM 898 C CA . PHE A 1 125 ? -3.425 8.594 7.053 1.00 96.50 125 PHE A CA 1
ATOM 899 C C . PHE A 1 125 ? -2.492 9.069 5.943 1.00 96.50 125 PHE A C 1
ATOM 901 O O . PHE A 1 125 ? -2.922 9.705 4.977 1.00 96.50 125 PHE A O 1
ATOM 908 N N . GLU A 1 126 ? -1.228 8.693 6.066 1.00 96.06 126 GLU A N 1
ATOM 909 C CA . GLU A 1 126 ? -0.207 8.881 5.043 1.00 96.06 126 GLU A CA 1
ATOM 910 C C . GLU A 1 126 ? 0.551 7.575 4.870 1.00 96.06 126 GLU A C 1
ATOM 912 O O . GLU A 1 126 ? 0.858 6.887 5.841 1.00 96.06 126 GLU A O 1
ATOM 917 N N . GLY A 1 127 ? 0.853 7.212 3.635 1.00 95.69 127 GLY A N 1
ATOM 918 C CA . GLY A 1 127 ? 1.585 6.002 3.336 1.00 95.69 127 GLY A CA 1
ATOM 919 C C . GLY A 1 127 ? 2.264 6.051 1.984 1.00 95.69 127 GLY A C 1
ATOM 920 O O . GLY A 1 127 ? 2.130 6.994 1.203 1.00 95.69 127 GLY A O 1
ATOM 921 N N . VAL A 1 128 ? 3.008 4.994 1.710 1.00 96.31 128 VAL A N 1
ATOM 922 C CA . VAL A 1 128 ? 3.765 4.834 0.481 1.00 96.31 128 VAL A CA 1
ATOM 923 C C . VAL A 1 128 ? 3.830 3.362 0.121 1.00 96.31 128 VAL A C 1
ATOM 925 O O . VAL A 1 128 ? 4.205 2.515 0.933 1.00 96.31 128 VAL A O 1
ATOM 928 N N . PHE A 1 129 ? 3.446 3.064 -1.113 1.00 96.31 129 PHE A N 1
ATOM 929 C CA . PHE A 1 129 ? 3.750 1.795 -1.743 1.00 96.31 129 PHE A CA 1
ATOM 930 C C . PHE A 1 129 ? 5.197 1.834 -2.216 1.00 96.31 129 PHE A C 1
ATOM 932 O O . PHE A 1 129 ? 5.592 2.744 -2.939 1.00 96.31 129 PHE A O 1
ATOM 939 N N . LEU A 1 130 ? 5.981 0.851 -1.809 1.00 97.00 130 LEU A N 1
ATOM 940 C CA . LEU A 1 130 ? 7.328 0.584 -2.271 1.00 97.00 130 LEU A CA 1
ATOM 941 C C . LEU A 1 130 ? 7.246 -0.528 -3.308 1.00 97.00 130 LEU A C 1
ATOM 943 O O . LEU A 1 130 ? 6.789 -1.635 -3.012 1.00 97.00 130 LEU A O 1
ATOM 947 N N . ILE A 1 131 ? 7.672 -0.212 -4.526 1.00 96.25 131 ILE A N 1
ATOM 948 C CA . ILE A 1 131 ? 7.654 -1.135 -5.656 1.00 96.25 131 ILE A CA 1
ATOM 949 C C . ILE A 1 131 ? 9.022 -1.822 -5.691 1.00 96.25 131 ILE A C 1
ATOM 951 O O . ILE A 1 131 ? 10.047 -1.137 -5.682 1.00 96.25 131 ILE A O 1
ATOM 955 N N . PRO A 1 132 ? 9.086 -3.159 -5.697 1.00 96.38 132 PRO A N 1
ATOM 956 C CA . PRO A 1 132 ? 10.359 -3.852 -5.753 1.00 96.38 132 PRO A CA 1
ATOM 957 C C . PRO A 1 132 ? 11.032 -3.620 -7.110 1.00 96.38 132 PRO A C 1
ATOM 959 O O . PRO A 1 132 ? 10.386 -3.649 -8.157 1.00 96.38 132 PRO A O 1
ATOM 962 N N . PHE A 1 133 ? 12.347 -3.420 -7.104 1.00 94.75 133 PHE A N 1
ATOM 963 C CA . PHE A 1 133 ? 13.131 -3.226 -8.324 1.00 94.75 133 PHE A CA 1
ATOM 964 C C . PHE A 1 133 ? 14.498 -3.908 -8.238 1.00 94.75 133 PHE A C 1
ATOM 966 O O . PHE A 1 133 ? 14.974 -4.255 -7.157 1.00 94.75 133 PHE A O 1
ATOM 973 N N . GLN A 1 134 ? 15.135 -4.101 -9.391 1.00 94.75 134 GLN A N 1
ATOM 974 C CA . GLN A 1 134 ? 16.513 -4.581 -9.483 1.00 94.75 134 GLN A CA 1
ATOM 975 C C . GLN A 1 134 ? 17.444 -3.415 -9.813 1.00 94.75 134 GLN A C 1
ATOM 977 O O . GLN A 1 134 ? 17.085 -2.519 -10.582 1.00 94.75 134 GLN A O 1
ATOM 982 N N . LEU A 1 135 ? 18.655 -3.431 -9.258 1.00 92.00 135 LEU A N 1
ATOM 983 C CA . LEU A 1 135 ? 19.661 -2.417 -9.559 1.00 92.00 135 LEU A CA 1
ATOM 984 C C . LEU A 1 135 ? 20.121 -2.539 -11.016 1.00 92.00 135 LEU A C 1
ATOM 986 O O . LEU A 1 135 ? 20.431 -3.628 -11.506 1.00 92.00 135 LEU A O 1
ATOM 990 N N . GLN A 1 136 ? 20.180 -1.406 -11.717 1.00 89.50 136 GLN A N 1
ATOM 991 C CA . GLN A 1 136 ? 20.587 -1.378 -13.117 1.00 89.50 136 GLN A CA 1
ATOM 992 C C . GLN A 1 136 ? 22.014 -1.921 -13.270 1.00 89.50 136 GLN A C 1
ATOM 994 O O . GLN A 1 136 ? 22.939 -1.455 -12.611 1.00 89.50 136 GLN A O 1
ATOM 999 N N . GLY A 1 137 ? 22.185 -2.906 -14.154 1.00 90.62 137 GLY A N 1
ATOM 1000 C CA . GLY A 1 137 ? 23.478 -3.553 -14.396 1.00 90.62 137 GLY A CA 1
ATOM 1001 C C . GLY A 1 137 ? 23.888 -4.590 -13.347 1.00 90.62 137 GLY A C 1
ATOM 1002 O O . GLY A 1 137 ? 24.917 -5.227 -13.543 1.00 90.62 137 GLY A O 1
ATOM 1003 N N . HIS A 1 138 ? 23.079 -4.791 -12.299 1.00 91.56 138 HIS A N 1
ATOM 1004 C CA . HIS A 1 138 ? 23.362 -5.710 -11.194 1.00 91.56 138 HIS A CA 1
ATOM 1005 C C . HIS A 1 138 ? 22.166 -6.612 -10.812 1.00 91.56 138 HIS A C 1
ATOM 1007 O O . HIS A 1 138 ? 21.779 -6.668 -9.639 1.00 91.56 138 HIS A O 1
ATOM 1013 N N . PRO A 1 139 ? 21.529 -7.318 -11.771 1.00 88.50 139 PRO A N 1
ATOM 1014 C CA . PRO A 1 139 ? 20.383 -8.186 -11.480 1.00 88.50 139 PRO A CA 1
ATOM 1015 C C . PRO A 1 139 ? 20.723 -9.357 -10.541 1.00 88.50 139 PRO A C 1
ATOM 1017 O O . PRO A 1 139 ? 19.839 -9.878 -9.863 1.00 88.50 139 PRO A O 1
ATOM 1020 N N . GLU A 1 140 ? 21.993 -9.764 -10.474 1.00 93.19 140 GLU A N 1
ATOM 1021 C CA . GLU A 1 140 ? 22.504 -10.815 -9.590 1.00 93.19 140 GLU A CA 1
ATOM 1022 C C . GLU A 1 140 ? 22.387 -10.475 -8.101 1.00 93.19 140 GLU A C 1
ATOM 1024 O O . GLU A 1 140 ? 22.370 -11.380 -7.269 1.00 93.19 140 GLU A O 1
ATOM 1029 N N . LEU A 1 141 ? 22.287 -9.185 -7.764 1.00 93.12 141 LEU A N 1
ATOM 1030 C CA . LEU A 1 141 ? 22.134 -8.726 -6.385 1.00 93.12 141 LEU A CA 1
ATOM 1031 C C . LEU A 1 141 ? 20.697 -8.886 -5.862 1.00 93.12 141 LEU A C 1
ATOM 1033 O O . LEU A 1 141 ? 20.453 -8.681 -4.676 1.00 93.12 141 LEU 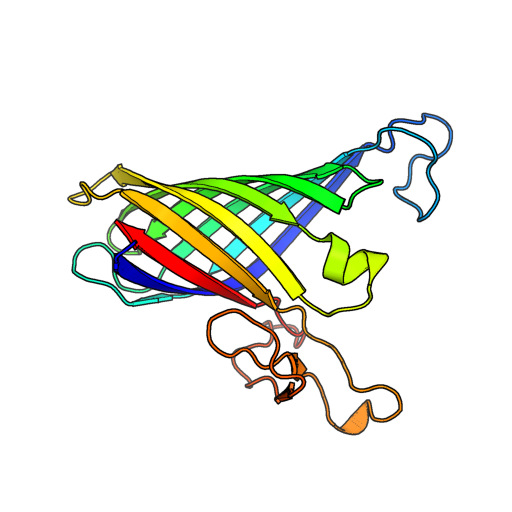A O 1
ATOM 1037 N N . GLY A 1 142 ? 19.757 -9.286 -6.723 1.00 94.62 142 GLY A N 1
ATOM 1038 C CA . GLY A 1 142 ? 18.374 -9.559 -6.353 1.00 94.62 142 GLY A CA 1
ATOM 1039 C C . GLY A 1 142 ? 17.471 -8.328 -6.412 1.00 94.62 142 GLY A C 1
ATOM 1040 O O . GLY A 1 142 ? 17.643 -7.450 -7.260 1.00 94.62 142 GLY A O 1
ATOM 1041 N N . TRP A 1 143 ? 16.458 -8.319 -5.545 1.00 97.19 143 TRP A N 1
ATOM 1042 C CA . TRP A 1 143 ? 15.407 -7.305 -5.501 1.00 97.19 143 TRP A CA 1
ATOM 1043 C C . TRP A 1 143 ? 15.561 -6.404 -4.283 1.00 97.19 143 TRP A C 1
ATOM 1045 O O . TRP A 1 143 ? 15.930 -6.864 -3.200 1.00 97.19 143 TRP A O 1
ATOM 1055 N N . PHE A 1 144 ? 15.210 -5.134 -4.460 1.00 97.50 144 PHE A N 1
ATOM 1056 C CA . PHE A 1 144 ? 15.327 -4.099 -3.445 1.00 97.50 144 PHE A CA 1
ATOM 1057 C C . PHE A 1 144 ? 14.050 -3.273 -3.334 1.00 97.50 144 PHE A C 1
ATOM 1059 O O . PHE A 1 144 ? 13.331 -3.083 -4.316 1.00 97.50 144 PHE A O 1
ATOM 1066 N N . TYR A 1 145 ? 13.820 -2.724 -2.144 1.00 97.19 145 TYR A N 1
ATOM 1067 C CA . TYR A 1 145 ? 12.983 -1.546 -1.960 1.00 97.19 145 TYR A CA 1
ATOM 1068 C C . TYR A 1 145 ? 13.854 -0.306 -1.837 1.00 97.19 145 TYR A C 1
ATOM 1070 O O . TYR A 1 145 ? 14.999 -0.371 -1.386 1.00 97.19 145 TYR A O 1
ATOM 1078 N N . LEU A 1 146 ? 13.281 0.840 -2.187 1.00 95.25 146 LEU A N 1
ATOM 1079 C CA . LEU A 1 146 ? 13.867 2.122 -1.837 1.00 95.25 146 LEU A CA 1
ATOM 1080 C C . LEU A 1 146 ? 13.813 2.306 -0.316 1.00 95.25 146 LEU A C 1
ATOM 1082 O O . LEU A 1 146 ? 12.799 2.000 0.315 1.00 95.25 146 LEU A O 1
ATOM 1086 N N . GLU A 1 147 ? 14.898 2.799 0.269 1.00 93.75 147 GLU A N 1
ATOM 1087 C CA . GLU A 1 147 ? 14.941 3.121 1.690 1.00 93.75 147 GLU A CA 1
ATOM 1088 C C . GLU A 1 147 ? 14.214 4.445 1.963 1.00 93.75 147 GLU A C 1
ATOM 1090 O O . GLU A 1 147 ? 14.323 5.415 1.204 1.00 93.75 147 GLU A O 1
ATOM 1095 N N . LEU A 1 148 ? 13.468 4.473 3.070 1.00 88.50 148 LEU A N 1
ATOM 1096 C CA . LEU A 1 148 ? 12.709 5.632 3.518 1.00 88.50 148 LEU A CA 1
ATOM 1097 C C . LEU A 1 148 ? 13.178 6.092 4.899 1.00 88.50 148 LEU A C 1
ATOM 1099 O O . LEU A 1 148 ? 13.379 5.270 5.791 1.00 88.50 148 LEU A O 1
ATOM 1103 N N . ALA A 1 149 ? 13.245 7.405 5.095 1.00 85.38 149 ALA A N 1
ATOM 1104 C CA . ALA A 1 149 ? 13.329 8.057 6.397 1.00 85.38 149 ALA A CA 1
ATOM 1105 C C . ALA A 1 149 ? 12.199 9.085 6.490 1.00 85.38 149 ALA A C 1
ATOM 1107 O O . ALA A 1 149 ? 12.016 9.882 5.572 1.00 85.38 149 ALA A O 1
ATOM 1108 N N . ASP A 1 150 ? 11.403 9.025 7.558 1.00 78.69 150 ASP A N 1
ATOM 1109 C CA . ASP A 1 150 ? 10.237 9.899 7.763 1.00 78.69 150 ASP A CA 1
ATOM 1110 C C . ASP A 1 150 ? 9.288 9.954 6.544 1.00 78.69 150 ASP A C 1
ATOM 1112 O O . ASP A 1 150 ? 8.773 11.002 6.160 1.00 78.69 150 ASP A O 1
ATOM 1116 N N . GLY A 1 151 ? 9.087 8.801 5.892 1.00 73.06 151 GLY A N 1
ATOM 1117 C CA . GLY A 1 151 ? 8.229 8.669 4.708 1.00 73.06 151 GLY A CA 1
ATOM 1118 C C . GLY A 1 151 ? 8.827 9.220 3.407 1.00 73.06 151 GLY A C 1
ATOM 1119 O O . GLY A 1 151 ? 8.140 9.223 2.387 1.00 73.06 151 GLY A O 1
ATOM 1120 N N . GLN A 1 152 ? 10.088 9.661 3.414 1.00 80.00 152 GLN A N 1
ATOM 1121 C CA . GLN A 1 152 ? 10.784 10.212 2.251 1.00 80.00 152 GLN A CA 1
ATOM 1122 C C . GLN A 1 152 ? 11.955 9.324 1.807 1.00 80.00 152 GLN A C 1
ATOM 1124 O O . GLN A 1 152 ? 12.643 8.759 2.657 1.00 80.00 152 GLN A O 1
ATOM 1129 N N . PRO A 1 153 ? 12.232 9.222 0.494 1.00 85.81 153 PRO A N 1
ATOM 1130 C CA . PRO A 1 153 ? 13.426 8.560 -0.027 1.00 85.81 153 PRO A CA 1
ATOM 1131 C C . PRO A 1 153 ? 14.727 9.072 0.594 1.00 85.81 153 PRO A C 1
ATOM 1133 O O . PRO A 1 153 ? 15.015 10.267 0.531 1.00 85.81 153 PRO A O 1
ATOM 1136 N N . THR A 1 154 ? 15.565 8.169 1.104 1.00 90.06 154 THR A N 1
ATOM 1137 C CA . THR A 1 154 ? 16.927 8.519 1.562 1.00 90.06 154 THR A CA 1
ATOM 1138 C C . THR A 1 154 ? 17.942 8.535 0.417 1.00 90.06 154 THR A C 1
ATOM 1140 O O . THR A 1 154 ? 19.024 9.104 0.545 1.00 90.06 154 THR A O 1
ATOM 1143 N N . GLY A 1 155 ? 17.604 7.886 -0.704 1.00 86.50 155 GLY A N 1
ATOM 1144 C CA . GLY A 1 155 ? 18.533 7.540 -1.783 1.00 86.50 155 GLY A CA 1
ATOM 1145 C C . GLY A 1 155 ? 19.230 6.187 -1.584 1.00 86.50 155 GLY A C 1
ATOM 1146 O O . GLY A 1 155 ? 19.915 5.725 -2.495 1.00 86.50 155 GLY A O 1
ATOM 1147 N N . GLY A 1 156 ? 19.041 5.544 -0.429 1.00 92.81 156 GLY A N 1
ATOM 1148 C CA . GLY A 1 156 ? 19.478 4.178 -0.159 1.00 92.81 156 GLY A CA 1
ATOM 1149 C C . GLY A 1 156 ? 18.491 3.124 -0.663 1.00 92.81 156 GLY A C 1
ATOM 1150 O O . GLY A 1 156 ? 17.387 3.429 -1.126 1.00 92.81 156 GLY A O 1
ATOM 1151 N N . VAL A 1 157 ? 18.900 1.859 -0.571 1.00 95.38 157 VAL A N 1
ATOM 1152 C CA . VAL A 1 157 ? 18.085 0.698 -0.944 1.00 95.38 157 VAL A CA 1
ATOM 1153 C C . VAL A 1 157 ? 18.233 -0.410 0.091 1.00 95.38 157 VAL A C 1
ATOM 1155 O O . VAL A 1 157 ? 19.314 -0.608 0.646 1.00 95.38 157 VAL A O 1
ATOM 1158 N N . THR A 1 158 ? 17.163 -1.169 0.301 1.00 95.00 158 THR A N 1
ATOM 1159 C CA . THR A 1 158 ? 17.123 -2.290 1.246 1.00 95.00 158 THR A CA 1
ATOM 1160 C C . THR A 1 158 ? 16.793 -3.573 0.490 1.00 95.00 158 THR A C 1
ATOM 1162 O O . THR A 1 158 ? 15.792 -3.590 -0.233 1.00 95.00 158 THR A O 1
ATOM 1165 N N . PRO A 1 159 ? 17.598 -4.645 0.617 1.00 96.50 159 PRO A N 1
ATOM 1166 C CA . PRO A 1 159 ? 17.299 -5.915 -0.038 1.00 96.50 159 PRO A CA 1
ATOM 1167 C C . PRO A 1 159 ? 15.994 -6.509 0.497 1.00 96.50 159 PRO A C 1
ATOM 1169 O O . PRO A 1 159 ? 15.707 -6.403 1.692 1.00 96.50 159 PRO A O 1
ATOM 1172 N N . LEU A 1 160 ? 15.226 -7.152 -0.383 1.00 96.75 160 LEU A N 1
ATOM 1173 C CA . LEU A 1 160 ? 14.003 -7.848 0.008 1.00 96.75 160 LEU A CA 1
ATOM 1174 C C . LEU A 1 160 ? 14.318 -9.048 0.911 1.00 96.75 160 LEU A C 1
ATOM 1176 O O . LEU A 1 160 ? 15.214 -9.850 0.635 1.00 96.75 160 LEU A O 1
ATOM 1180 N N . LEU A 1 161 ? 13.530 -9.201 1.970 1.00 95.25 161 LEU A N 1
ATOM 1181 C CA . LEU A 1 161 ? 13.533 -10.372 2.837 1.00 95.25 161 LEU A CA 1
ATOM 1182 C C . LEU A 1 161 ? 12.782 -11.537 2.173 1.00 95.25 161 LEU A C 1
ATOM 1184 O O . LEU A 1 161 ? 11.874 -11.308 1.375 1.00 95.25 161 LEU A O 1
ATOM 1188 N N . PRO A 1 162 ? 13.057 -12.800 2.554 1.00 93.81 162 PRO A N 1
ATOM 1189 C CA . PRO A 1 162 ? 12.330 -13.956 2.020 1.00 93.81 162 PRO A CA 1
ATOM 1190 C C . PRO A 1 162 ? 10.803 -13.882 2.184 1.00 93.81 162 PRO A C 1
ATOM 1192 O O . PRO A 1 162 ? 10.074 -14.403 1.349 1.00 93.81 162 PRO A O 1
ATOM 1195 N N . SER A 1 163 ? 10.312 -13.223 3.239 1.00 91.81 163 SER A N 1
ATOM 1196 C CA . SER A 1 163 ? 8.879 -13.012 3.490 1.00 91.81 163 SER A CA 1
ATOM 1197 C C . SER A 1 163 ? 8.227 -11.973 2.572 1.00 91.81 163 SER A C 1
ATOM 1199 O O . SER A 1 163 ? 7.011 -11.828 2.595 1.00 91.81 163 SER A O 1
ATOM 1201 N N . GLU A 1 164 ? 9.016 -11.229 1.796 1.00 95.94 164 GLU A N 1
ATOM 1202 C CA . GLU A 1 164 ? 8.555 -10.175 0.883 1.00 95.94 164 GLU A CA 1
ATOM 1203 C C . GLU A 1 164 ? 8.427 -10.691 -0.562 1.00 95.94 164 GLU A C 1
ATOM 1205 O O . GLU A 1 164 ? 8.327 -9.911 -1.510 1.00 95.94 164 GLU A O 1
ATOM 1210 N N . PHE A 1 165 ? 8.408 -12.017 -0.722 1.00 94.88 165 PHE A N 1
ATOM 1211 C CA . PHE A 1 165 ? 8.118 -12.717 -1.966 1.00 94.88 165 PHE A CA 1
ATOM 1212 C C . PHE A 1 165 ? 6.819 -13.515 -1.836 1.00 94.88 165 PHE A C 1
ATOM 1214 O O . PHE A 1 165 ? 6.502 -14.074 -0.784 1.00 94.88 165 PHE A O 1
ATOM 1221 N N . SER A 1 166 ? 6.071 -13.602 -2.931 1.00 92.06 166 SER A N 1
ATOM 1222 C CA . SER A 1 166 ? 4.904 -14.465 -3.046 1.00 92.06 166 SER A CA 1
ATOM 1223 C C . SER A 1 166 ? 5.302 -15.942 -2.958 1.00 92.06 166 SER A C 1
ATOM 1225 O O . SER A 1 166 ? 6.458 -16.320 -3.158 1.00 92.06 166 SER A O 1
ATOM 1227 N N . ALA A 1 167 ? 4.312 -16.819 -2.777 1.00 88.75 167 ALA A N 1
ATOM 1228 C CA . ALA A 1 167 ? 4.525 -18.265 -2.852 1.00 88.75 167 ALA A CA 1
ATOM 1229 C C . ALA A 1 167 ? 5.082 -18.735 -4.214 1.00 88.75 167 ALA A C 1
ATOM 1231 O O . ALA A 1 167 ? 5.683 -19.803 -4.295 1.00 88.75 167 ALA A O 1
ATOM 1232 N N . SER A 1 168 ? 4.900 -17.945 -5.280 1.00 89.75 168 SER A N 1
ATOM 1233 C CA . SER A 1 168 ? 5.470 -18.204 -6.608 1.00 89.75 168 SER A CA 1
ATOM 1234 C C . SER A 1 168 ? 6.852 -17.568 -6.813 1.00 89.75 168 SER A C 1
ATOM 1236 O O . SER A 1 168 ? 7.380 -17.626 -7.921 1.00 89.75 168 SER A O 1
ATOM 1238 N N . GLY A 1 169 ? 7.432 -16.947 -5.780 1.00 91.12 169 GLY A N 1
ATOM 1239 C CA . GLY A 1 169 ? 8.753 -16.316 -5.821 1.00 91.12 169 GLY A CA 1
ATOM 1240 C C . GLY A 1 169 ? 8.789 -14.941 -6.491 1.00 91.12 169 GLY A C 1
ATOM 1241 O O . GLY A 1 169 ? 9.871 -14.470 -6.836 1.00 91.12 169 GLY A O 1
ATOM 1242 N N . LEU A 1 170 ? 7.637 -14.293 -6.695 1.00 91.62 170 LEU A N 1
ATOM 1243 C CA . LEU A 1 170 ? 7.582 -12.929 -7.229 1.00 91.62 170 LEU A CA 1
ATOM 1244 C C . LEU A 1 170 ? 7.713 -11.920 -6.084 1.00 91.62 170 LEU A C 1
ATOM 1246 O O . LEU A 1 170 ? 7.083 -12.128 -5.048 1.00 91.62 170 LEU A O 1
ATOM 1250 N N . PRO A 1 171 ? 8.503 -10.847 -6.231 1.00 95.31 171 PRO A N 1
ATOM 1251 C CA . PRO A 1 171 ? 8.610 -9.833 -5.191 1.00 95.31 171 PRO A CA 1
ATOM 1252 C C . PRO A 1 171 ? 7.268 -9.106 -5.029 1.00 95.31 171 PRO A C 1
ATOM 1254 O O . PRO A 1 171 ? 6.581 -8.833 -6.014 1.00 95.31 171 PRO A O 1
ATOM 1257 N N . LEU A 1 172 ? 6.885 -8.813 -3.791 1.00 95.88 172 LEU A N 1
ATOM 1258 C CA . LEU A 1 172 ? 5.611 -8.164 -3.480 1.00 95.88 172 LEU A CA 1
ATOM 1259 C C . LEU A 1 172 ? 5.761 -6.637 -3.468 1.00 95.88 172 LEU A C 1
ATOM 1261 O O . LEU A 1 172 ? 6.839 -6.117 -3.201 1.00 95.88 172 LEU A O 1
ATOM 1265 N N . VAL A 1 173 ? 4.681 -5.901 -3.726 1.00 96.56 173 VAL A N 1
ATOM 1266 C CA . VAL A 1 173 ? 4.628 -4.458 -3.441 1.00 96.56 173 VAL A CA 1
ATOM 1267 C C . VAL A 1 173 ? 4.327 -4.276 -1.953 1.00 96.56 173 VAL A C 1
ATOM 1269 O O . VAL A 1 173 ? 3.432 -4.936 -1.421 1.00 96.56 173 VAL A O 1
ATOM 1272 N N . LYS A 1 174 ? 5.054 -3.384 -1.272 1.00 96.69 174 LYS A N 1
ATOM 1273 C CA . LYS A 1 174 ? 4.909 -3.130 0.172 1.00 96.69 174 LYS A CA 1
ATOM 1274 C C . LYS A 1 174 ? 4.288 -1.765 0.437 1.00 96.69 174 LYS A C 1
ATOM 1276 O O . LYS A 1 174 ? 4.888 -0.752 0.108 1.00 96.69 174 LYS A O 1
ATOM 1281 N N . LEU A 1 175 ? 3.146 -1.717 1.105 1.00 96.50 175 LEU A N 1
ATOM 1282 C CA . LEU A 1 175 ? 2.576 -0.496 1.665 1.00 96.50 175 LEU A CA 1
ATOM 1283 C C . LEU A 1 175 ? 3.088 -0.288 3.092 1.00 96.50 175 LEU A C 1
ATOM 1285 O O . LEU A 1 175 ? 2.821 -1.104 3.973 1.00 96.50 175 LEU A O 1
ATOM 1289 N N . VAL A 1 176 ? 3.764 0.835 3.324 1.00 95.75 176 VAL A N 1
ATOM 1290 C CA . VAL A 1 176 ? 4.035 1.365 4.667 1.00 95.75 176 VAL A CA 1
ATOM 1291 C C . VAL A 1 176 ? 3.078 2.523 4.906 1.00 95.75 176 VAL A C 1
ATOM 1293 O O . VAL A 1 176 ? 3.043 3.459 4.111 1.00 95.75 176 VAL A O 1
ATOM 1296 N N . VAL A 1 177 ? 2.279 2.463 5.968 1.00 95.75 177 VAL A N 1
ATOM 1297 C CA . VAL A 1 177 ? 1.234 3.455 6.251 1.00 95.75 177 VAL A CA 1
ATOM 1298 C C . VAL A 1 177 ? 1.239 3.863 7.718 1.00 95.75 177 VAL A C 1
ATOM 1300 O O . VAL A 1 177 ? 1.436 3.033 8.600 1.00 95.75 177 VAL A O 1
ATOM 1303 N N . THR A 1 178 ? 0.983 5.138 7.978 1.00 95.88 178 THR A N 1
ATOM 1304 C CA . THR A 1 178 ? 0.790 5.713 9.306 1.00 95.88 178 THR A CA 1
ATOM 1305 C C . THR A 1 178 ? -0.607 6.306 9.386 1.00 95.88 178 THR A C 1
ATOM 1307 O O . THR A 1 178 ? -1.016 7.096 8.537 1.00 95.88 178 THR A O 1
ATOM 1310 N N . PHE A 1 179 ? -1.336 5.926 10.425 1.00 95.38 179 PHE A N 1
ATOM 1311 C CA . PHE A 1 179 ? -2.643 6.455 10.780 1.00 95.38 179 PHE A CA 1
ATOM 1312 C C . PHE A 1 179 ? -2.476 7.499 11.875 1.00 95.38 179 PHE A C 1
ATOM 1314 O O . PHE A 1 179 ? -1.721 7.290 12.824 1.00 95.38 179 PHE A O 1
ATOM 1321 N N . PHE A 1 180 ? -3.218 8.591 11.775 1.00 95.12 180 PHE A N 1
ATOM 1322 C CA . PHE A 1 180 ? -3.225 9.683 12.736 1.00 95.12 180 PHE A CA 1
ATOM 1323 C C . PHE A 1 180 ? -4.636 9.914 13.286 1.00 95.12 180 PHE A C 1
ATOM 1325 O O . PHE A 1 180 ? -5.622 9.606 12.609 1.00 95.12 180 PHE A O 1
ATOM 1332 N N . ASN A 1 181 ? -4.706 10.479 14.494 1.00 88.00 181 ASN A N 1
ATOM 1333 C CA . ASN A 1 181 ? -5.924 11.033 15.102 1.00 88.00 181 ASN A CA 1
ATOM 1334 C C . ASN A 1 181 ? -5.888 12.565 15.118 1.00 88.00 181 ASN A C 1
ATOM 1336 O O . ASN A 1 181 ? -4.767 13.134 15.198 1.00 88.00 181 ASN A O 1
#

Secondary structure (DSSP, 8-state):
--EEEEEEEEEEEEEEEEE-S-TT--S--TT--S--EEEEEEEEEEEEE-STTS-EEEEEEEEEEEETTT-EEEEEEEEEETTS-EEEEEEEEE-HHHHHS--SEEEEEEEEEEEESS---EEEEEEEEEPPBPPTT-GGG--EEEEEETTEEEEEEEEPPGGGB-TTSPBPPEEEEEEE-

Foldseek 3Di:
DDFAKKWKKWWQDKDKDKFLQDPVPRDLPDPSPHQIKIKIWTKIWTWMGGDPPRTGTKIKTKIWIAGSPQRKTKMWTKMAHPVGWIKIWIWMKGCCCVPVVVQQKIKIKGKMATDDDPGGDIDIKIKMKWHWDADVPCCVVPIWTFDDDPRDGPVDIDHDDPVQAHPVRHGTIMMIMTGDD